Protein AF-A0A9C8I932-F1 (afdb_monomer)

Sequence (163 aa):
MIGRLFIALTTLALIVGAIGCGGGGNALSPDLSDSKANTAEFSQDIGTRNLWGMWDVTIDTRVDTAEIVPMRGANFTANVNNMLEGQPGNLIIGDMDLANFQTEGRLDCTVSLKHPFPGLDQFHGFDVWGVFLHNGSASVGYDNLTYSDGSGSNDAMLLNPDG

Radius of gyration: 34.21 Å; Cα contacts (8 Å, |Δi|>4): 117; chains: 1; bounding box: 59×63×94 Å

Solvent-accessible surface area (backbone atoms only — not comparable to full-atom values): 11390 Å² total; per-residue (Å²): 117,69,72,63,53,53,53,52,53,55,54,52,53,53,56,58,57,68,72,69,78,78,74,101,60,63,93,88,52,88,81,80,78,81,81,69,90,75,80,97,70,89,77,78,88,70,87,83,80,76,66,68,52,42,66,51,74,50,73,42,83,89,80,73,46,75,50,79,43,80,75,41,69,55,79,75,84,77,82,54,58,63,67,73,72,51,64,76,83,37,64,43,83,41,77,72,44,60,87,42,33,86,81,72,68,41,74,50,62,44,78,45,77,53,75,87,55,87,93,49,69,94,70,74,81,73,91,79,84,90,80,90,85,76,80,36,82,38,70,48,98,87,52,99,51,55,39,58,73,87,72,58,98,82,50,74,76,84,89,70,88,80,122

pLDDT: mean 75.66, std 14.95, range [40.75, 96.62]

Secondary structure (DSSP, 8-state):
-HHHHHHHHHHHHHHHHHTS------TT-----------------S------EEEEEEEETTTTEEEEEEEEE-------HHHHSSSTTSEEEEEEE-TTHHHH---EEEEEE--SSTT-GGG-------------SEEPTTSS-EE--S-STT----S----

Nearest PDB structures (foldseek):
  4tpl-assembly1_B  TM=3.021E-01  e=5.490E+00  West Nile virus
  7y4l-assembly1_WA  TM=1.622E-01  e=4.321E+00  Porphyridium purpureum
  8iyj-assembly1_Q1  TM=1.452E-01  e=8.347E+00  Mus musculus

Mean predicted aligned error: 17.71 Å

Structure (mmCIF, N/CA/C/O backbone):
data_AF-A0A9C8I932-F1
#
_entry.id   AF-A0A9C8I932-F1
#
loop_
_atom_site.group_PDB
_atom_site.id
_atom_site.type_symbol
_atom_site.label_atom_id
_atom_site.label_alt_id
_atom_site.label_comp_id
_atom_site.label_asym_id
_atom_site.label_entity_id
_atom_site.label_seq_id
_atom_site.pdbx_PDB_ins_code
_atom_site.Cartn_x
_atom_site.Cartn_y
_atom_site.Cartn_z
_atom_site.occupancy
_atom_site.B_iso_or_equiv
_atom_site.auth_seq_id
_atom_site.auth_comp_id
_atom_site.auth_asym_id
_atom_site.auth_atom_id
_atom_site.pdbx_PDB_model_num
ATOM 1 N N . MET A 1 1 ? 31.816 50.468 -62.408 1.00 58.69 1 MET A N 1
ATOM 2 C CA . MET A 1 1 ? 31.010 49.224 -62.323 1.00 58.69 1 MET A CA 1
ATOM 3 C C . MET A 1 1 ? 31.538 48.247 -61.263 1.00 58.69 1 MET A C 1
ATOM 5 O O . MET A 1 1 ? 30.731 47.672 -60.550 1.00 58.69 1 MET A O 1
ATOM 9 N N . ILE A 1 2 ? 32.860 48.144 -61.069 1.00 72.75 2 ILE A N 1
ATOM 10 C CA . ILE A 1 2 ? 33.515 47.251 -60.085 1.00 72.75 2 ILE A CA 1
ATOM 11 C C . ILE A 1 2 ? 33.114 47.515 -58.615 1.00 72.75 2 ILE A C 1
ATOM 13 O O . ILE A 1 2 ? 32.886 46.569 -57.870 1.00 72.75 2 ILE A O 1
ATOM 17 N N . GLY A 1 3 ? 32.926 48.774 -58.201 1.00 72.69 3 GLY A N 1
ATOM 18 C CA . GLY A 1 3 ? 32.575 49.097 -56.805 1.00 72.69 3 GLY A CA 1
ATOM 19 C C . GLY A 1 3 ? 31.194 48.603 -56.346 1.00 72.69 3 GLY A C 1
ATOM 20 O O . GLY A 1 3 ? 31.020 48.265 -55.182 1.00 72.69 3 GLY A O 1
ATOM 21 N N . ARG A 1 4 ? 30.217 48.493 -57.258 1.00 74.00 4 ARG A N 1
ATOM 22 C CA . ARG A 1 4 ? 28.870 47.986 -56.928 1.00 74.00 4 ARG A CA 1
ATOM 23 C C . ARG A 1 4 ? 28.840 46.462 -56.773 1.00 74.00 4 ARG A C 1
ATOM 25 O O . ARG A 1 4 ? 28.045 45.955 -55.991 1.00 74.00 4 ARG A O 1
ATOM 32 N N . LEU A 1 5 ? 29.732 45.755 -57.471 1.00 78.81 5 LEU A N 1
ATOM 33 C CA . LEU A 1 5 ? 29.877 44.302 -57.371 1.00 78.81 5 LEU A CA 1
ATOM 34 C C . LEU A 1 5 ? 30.514 43.893 -56.033 1.00 78.81 5 LEU A C 1
ATOM 36 O O . LEU A 1 5 ? 30.056 42.947 -55.403 1.00 78.81 5 LEU A O 1
ATOM 40 N N . PHE A 1 6 ? 31.515 44.647 -55.563 1.00 82.75 6 PHE A N 1
ATOM 41 C CA . PHE A 1 6 ? 32.157 44.392 -54.268 1.00 82.75 6 PHE A CA 1
ATOM 42 C C . PHE A 1 6 ? 31.208 44.594 -53.084 1.00 82.75 6 PHE A C 1
ATOM 44 O O . PHE A 1 6 ? 31.210 43.777 -52.170 1.00 82.75 6 PHE A O 1
ATOM 51 N N . ILE A 1 7 ? 30.365 45.633 -53.123 1.00 84.31 7 ILE A N 1
ATOM 52 C CA . ILE A 1 7 ? 29.375 45.898 -52.065 1.00 84.31 7 ILE A CA 1
ATOM 53 C C . ILE A 1 7 ? 28.307 44.796 -52.020 1.00 84.31 7 ILE A C 1
ATOM 55 O O . ILE A 1 7 ? 27.898 44.391 -50.934 1.00 84.31 7 ILE A O 1
ATOM 59 N N . ALA A 1 8 ? 27.882 44.281 -53.179 1.00 85.44 8 ALA A N 1
ATOM 60 C CA . ALA A 1 8 ? 26.918 43.183 -53.251 1.00 85.44 8 ALA A CA 1
ATOM 61 C C . ALA A 1 8 ? 27.498 41.858 -52.718 1.00 85.44 8 ALA A C 1
ATOM 63 O O . ALA A 1 8 ? 26.805 41.115 -52.026 1.00 85.44 8 ALA A O 1
ATOM 64 N N . LEU A 1 9 ? 28.779 41.574 -52.989 1.00 82.00 9 LEU A N 1
ATOM 65 C CA . LEU A 1 9 ? 29.431 40.356 -52.498 1.00 82.00 9 LEU A CA 1
ATOM 66 C C . LEU A 1 9 ? 29.630 40.372 -50.975 1.00 82.00 9 LEU A C 1
ATOM 68 O O . LEU A 1 9 ? 29.412 39.355 -50.319 1.00 82.00 9 LEU A O 1
ATOM 72 N N . THR A 1 10 ? 30.012 41.517 -50.401 1.00 81.94 10 THR A N 1
ATOM 73 C CA . THR A 1 10 ? 30.203 41.636 -48.948 1.00 81.94 10 THR A CA 1
ATOM 74 C C . THR A 1 10 ? 28.887 41.598 -48.180 1.00 81.94 10 THR A C 1
ATOM 76 O O . THR A 1 10 ? 28.835 40.978 -47.121 1.00 81.94 10 THR A O 1
ATOM 79 N N . THR A 1 11 ? 27.805 42.174 -48.714 1.00 82.44 11 THR A N 1
ATOM 80 C CA . THR A 1 11 ? 26.476 42.064 -48.081 1.00 82.44 11 THR A CA 1
ATOM 81 C C . THR A 1 11 ? 25.921 40.642 -48.137 1.00 82.44 11 THR A C 1
ATOM 83 O O . THR A 1 11 ? 25.367 40.179 -47.143 1.00 82.44 11 THR A O 1
ATOM 86 N N . LEU A 1 12 ? 26.131 39.909 -49.235 1.00 82.88 12 LEU A N 1
ATOM 87 C CA . LEU A 1 12 ? 25.698 38.513 -49.339 1.00 82.88 12 LEU A CA 1
ATOM 88 C C . LEU A 1 12 ? 26.447 37.596 -48.356 1.00 82.88 12 LEU A C 1
ATOM 90 O O . LEU A 1 12 ? 25.824 36.766 -47.697 1.00 82.88 12 LEU A O 1
ATOM 94 N N . ALA A 1 13 ? 27.762 37.781 -48.200 1.00 80.62 13 ALA A N 1
ATOM 95 C CA . ALA A 1 13 ? 28.560 37.015 -47.240 1.00 80.62 13 ALA A CA 1
ATOM 96 C C . ALA A 1 13 ? 28.117 37.252 -45.783 1.00 80.62 13 ALA A C 1
ATOM 98 O O . ALA A 1 13 ? 28.108 36.324 -44.976 1.00 80.62 13 ALA A O 1
ATOM 99 N N . LEU A 1 14 ? 27.694 38.478 -45.458 1.00 77.31 14 LEU A N 1
ATOM 100 C CA . LEU A 1 14 ? 27.237 38.839 -44.115 1.00 77.31 14 LEU A CA 1
ATOM 101 C C . LEU A 1 14 ? 25.868 38.224 -43.778 1.00 77.31 14 LEU A C 1
ATOM 103 O O . LEU A 1 14 ? 25.644 37.806 -42.644 1.00 77.31 14 LEU A O 1
ATOM 107 N N . ILE A 1 15 ? 24.980 38.104 -44.770 1.00 78.94 15 ILE A N 1
ATOM 108 C CA . ILE A 1 15 ? 23.665 37.464 -44.606 1.00 78.94 15 ILE A CA 1
ATOM 109 C C . ILE A 1 15 ? 23.814 35.947 -44.417 1.00 78.94 15 ILE A C 1
ATOM 111 O O . ILE A 1 15 ? 23.148 35.374 -43.559 1.00 78.94 15 ILE A O 1
ATOM 115 N N . VAL A 1 16 ? 24.725 35.297 -45.151 1.00 76.38 16 VAL A N 1
ATOM 116 C CA . VAL A 1 16 ? 24.989 33.854 -44.992 1.00 76.38 16 VAL A CA 1
ATOM 117 C C . VAL A 1 16 ? 25.648 33.548 -43.640 1.00 76.38 16 VAL A C 1
ATOM 119 O O . VAL A 1 16 ? 25.314 32.546 -43.012 1.00 76.38 16 VAL A O 1
ATOM 122 N N . GLY A 1 17 ? 26.516 34.434 -43.138 1.00 67.94 17 GLY A N 1
ATOM 123 C CA . GLY A 1 17 ? 27.124 34.292 -41.809 1.00 67.94 17 GLY A CA 1
ATOM 124 C C . GLY A 1 17 ? 26.129 34.435 -40.650 1.00 67.94 17 GLY A C 1
ATOM 125 O O . GLY A 1 17 ? 26.261 33.744 -39.642 1.00 67.94 17 GLY A O 1
ATOM 126 N N . ALA A 1 18 ? 25.100 35.276 -40.797 1.00 68.56 18 ALA A N 1
ATOM 127 C CA . ALA A 1 18 ? 24.103 35.510 -39.748 1.00 68.56 18 ALA A CA 1
ATOM 128 C C . ALA A 1 18 ? 23.099 34.353 -39.568 1.00 68.56 18 ALA A C 1
ATOM 130 O O . ALA A 1 18 ? 22.506 34.224 -38.501 1.00 68.56 18 ALA A O 1
ATOM 131 N N . 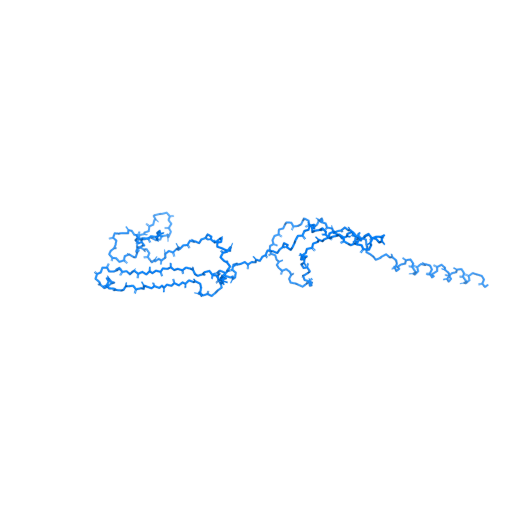ILE A 1 19 ? 22.930 33.487 -40.574 1.00 67.50 19 ILE A N 1
ATOM 132 C CA . ILE A 1 19 ? 22.045 32.307 -40.505 1.00 67.50 19 ILE A CA 1
ATOM 133 C C . ILE A 1 19 ? 22.792 31.081 -39.924 1.00 67.50 19 ILE A C 1
ATOM 135 O O . ILE A 1 19 ? 22.178 30.077 -39.576 1.00 67.50 19 ILE A O 1
ATOM 139 N N . GLY A 1 20 ? 24.119 31.167 -39.758 1.00 57.34 20 GLY A N 1
ATOM 140 C CA . GLY A 1 20 ? 24.975 30.059 -39.317 1.00 57.34 20 GLY A CA 1
ATOM 141 C C . GLY A 1 20 ? 25.176 29.903 -37.804 1.00 57.34 20 GLY A C 1
ATOM 142 O O . GLY A 1 20 ? 25.895 28.996 -37.398 1.00 57.34 20 GLY A O 1
ATOM 143 N N . CYS A 1 21 ? 24.580 30.749 -36.959 1.00 61.34 21 CYS A N 1
ATOM 144 C CA . CYS A 1 21 ? 24.763 30.682 -35.503 1.00 61.34 21 CYS A CA 1
ATOM 145 C C . CYS A 1 21 ? 23.464 30.264 -34.798 1.00 61.34 21 CYS A C 1
ATOM 147 O O . CYS A 1 21 ? 22.818 31.050 -34.109 1.00 61.34 21 CYS A O 1
ATOM 149 N N . GLY A 1 22 ? 23.057 29.015 -35.021 1.00 52.34 22 GLY A N 1
ATOM 150 C CA . GLY A 1 22 ? 21.944 28.375 -34.326 1.00 52.34 22 GLY A CA 1
ATOM 151 C C . GLY A 1 22 ? 22.434 27.195 -33.493 1.00 52.34 22 GLY A C 1
ATOM 152 O O . GLY A 1 22 ? 22.691 26.132 -34.043 1.00 52.34 22 GLY A O 1
ATOM 153 N N . GLY A 1 23 ? 22.518 27.387 -32.172 1.00 53.03 23 GLY A N 1
ATOM 154 C CA . GLY A 1 23 ? 22.514 26.304 -31.182 1.00 53.03 23 GLY A CA 1
ATOM 155 C C . GLY A 1 23 ? 23.885 25.790 -30.738 1.00 53.03 23 GLY A C 1
ATOM 156 O O . GLY A 1 23 ? 24.343 24.750 -31.194 1.00 53.03 23 GLY A O 1
ATOM 157 N N . GLY A 1 24 ? 24.505 26.476 -29.775 1.00 51.38 24 GLY A N 1
ATOM 158 C CA . GLY A 1 24 ? 25.682 26.001 -29.036 1.00 51.38 24 GLY A CA 1
ATOM 159 C C . GLY A 1 24 ? 25.350 24.895 -28.029 1.00 51.38 24 GLY A C 1
ATOM 160 O O . GLY A 1 24 ? 25.571 25.067 -26.836 1.00 51.38 24 GLY A O 1
ATOM 161 N N . GLY A 1 25 ? 24.802 23.779 -28.506 1.00 55.97 25 GLY A N 1
ATOM 162 C CA . GLY A 1 25 ? 24.668 22.542 -27.744 1.00 55.97 25 GLY A CA 1
ATOM 163 C C . GLY A 1 25 ? 25.418 21.436 -28.472 1.00 55.97 25 GLY A C 1
ATOM 164 O O . GLY A 1 25 ? 25.154 21.179 -29.645 1.00 55.97 25 GLY A O 1
ATOM 165 N N . ASN A 1 26 ? 26.364 20.778 -27.801 1.00 49.47 26 ASN A N 1
ATOM 166 C CA . ASN A 1 26 ? 26.956 19.555 -28.332 1.00 49.47 26 ASN A CA 1
ATOM 167 C C . ASN A 1 26 ? 25.834 18.526 -28.523 1.00 49.47 26 ASN A C 1
ATOM 169 O O . ASN A 1 26 ? 25.320 17.986 -27.550 1.00 49.47 26 ASN A O 1
ATOM 173 N N . ALA A 1 27 ? 25.484 18.201 -29.770 1.00 54.12 27 ALA A N 1
ATOM 174 C CA . ALA A 1 27 ? 24.478 17.177 -30.079 1.00 54.12 27 ALA A CA 1
ATOM 175 C C . ALA A 1 27 ? 24.865 15.763 -29.586 1.00 54.12 27 ALA A C 1
ATOM 177 O O . ALA A 1 27 ? 24.061 14.840 -29.656 1.00 54.12 27 ALA A O 1
ATOM 178 N N . LEU A 1 28 ? 26.095 15.596 -29.088 1.00 52.25 28 LEU A N 1
ATOM 179 C CA . LEU A 1 28 ? 26.643 14.349 -28.554 1.00 52.25 28 LEU A CA 1
ATOM 180 C C . LEU A 1 28 ? 26.764 14.340 -27.023 1.00 52.25 28 LEU A C 1
ATOM 182 O O . LEU A 1 28 ? 27.316 13.397 -26.463 1.00 52.25 28 LEU A O 1
ATOM 186 N N . SER A 1 29 ? 26.293 15.375 -26.327 1.00 50.00 29 SER A N 1
ATOM 187 C CA . SER A 1 29 ? 26.412 15.452 -24.870 1.00 50.00 29 SER A CA 1
ATOM 188 C C . SER A 1 29 ? 25.067 15.862 -24.278 1.00 50.00 29 SER A C 1
ATOM 190 O O . SER A 1 29 ? 24.699 17.027 -24.409 1.00 50.00 29 SER A O 1
ATOM 192 N N . PRO A 1 30 ? 24.307 14.949 -23.642 1.00 52.50 30 PRO A N 1
ATOM 193 C CA . PRO A 1 30 ? 23.201 15.383 -22.806 1.00 52.50 30 PRO A CA 1
ATOM 194 C C . PRO A 1 30 ? 23.783 16.264 -21.698 1.00 52.50 30 PRO A C 1
ATOM 196 O O . PRO A 1 30 ? 24.654 15.831 -20.941 1.00 52.50 30 PRO A O 1
ATOM 199 N N . ASP A 1 31 ? 23.352 17.520 -21.661 1.00 53.31 31 ASP A N 1
ATOM 200 C CA . ASP A 1 31 ? 23.747 18.461 -20.626 1.00 53.31 31 ASP A CA 1
ATOM 201 C C . ASP A 1 31 ? 23.152 17.992 -19.291 1.00 53.31 31 ASP A C 1
ATOM 203 O O . ASP A 1 31 ? 21.940 18.006 -19.087 1.00 53.31 31 ASP A O 1
ATOM 207 N N . LEU A 1 32 ? 24.012 17.487 -18.407 1.00 53.53 32 LEU A N 1
ATOM 208 C CA . LEU A 1 32 ? 23.659 17.008 -17.068 1.00 53.53 32 LEU A CA 1
ATOM 209 C C . LEU A 1 32 ? 23.789 18.119 -16.012 1.00 53.53 32 LEU A C 1
ATOM 211 O O . LEU A 1 32 ? 23.748 17.831 -14.817 1.00 53.53 32 LEU A O 1
ATOM 215 N N . SER A 1 33 ? 23.978 19.379 -16.422 1.00 47.19 33 SER A N 1
ATOM 216 C CA . SER A 1 33 ? 24.250 20.478 -15.493 1.00 47.19 33 SER A CA 1
ATOM 217 C C . SER A 1 33 ? 23.017 21.137 -14.869 1.00 47.19 33 SER A C 1
ATOM 219 O O . SER A 1 33 ? 23.191 22.033 -14.042 1.00 47.19 33 SER A O 1
ATOM 221 N N . ASP A 1 34 ? 21.792 20.661 -15.124 1.00 46.06 34 ASP A N 1
ATOM 222 C CA . ASP A 1 34 ? 20.609 21.185 -14.424 1.00 46.06 34 ASP A CA 1
ATOM 223 C C . ASP A 1 34 ? 20.447 20.545 -13.033 1.00 46.06 34 ASP A C 1
ATOM 225 O O . ASP A 1 34 ? 19.515 19.810 -12.706 1.00 46.06 34 ASP A O 1
ATOM 229 N N . SER A 1 35 ? 21.430 20.833 -12.179 1.00 49.91 35 SER A N 1
ATOM 230 C CA . SER A 1 35 ? 21.329 20.687 -10.733 1.00 49.91 35 SER A CA 1
ATOM 231 C C . SER A 1 35 ? 20.431 21.795 -10.188 1.00 49.91 35 SER A C 1
ATOM 233 O O . SER A 1 35 ? 20.898 22.754 -9.575 1.00 49.91 35 SER A O 1
ATOM 235 N N . LYS A 1 36 ? 19.119 21.651 -10.382 1.00 40.75 36 LYS A N 1
ATOM 236 C CA . LYS A 1 36 ? 18.115 22.312 -9.545 1.00 40.75 36 LYS A CA 1
ATOM 237 C C . LYS A 1 36 ? 17.364 21.265 -8.744 1.00 40.75 36 LYS A C 1
ATOM 239 O O . LYS A 1 36 ? 16.250 20.856 -9.049 1.00 40.75 36 LYS A O 1
ATOM 244 N N . ALA A 1 37 ? 18.012 20.863 -7.658 1.00 48.91 37 ALA A N 1
ATOM 245 C CA . ALA A 1 37 ? 17.309 20.407 -6.479 1.00 48.91 37 ALA A CA 1
ATOM 246 C C . ALA A 1 37 ? 16.403 21.547 -5.983 1.00 48.91 37 ALA A C 1
ATOM 248 O O . ALA A 1 37 ? 16.900 22.547 -5.470 1.00 48.91 37 ALA A O 1
ATOM 249 N N . ASN A 1 38 ? 15.093 21.424 -6.197 1.00 45.78 38 ASN A N 1
ATOM 250 C CA . ASN A 1 38 ? 14.051 21.503 -5.167 1.00 45.78 38 ASN A CA 1
ATOM 251 C C . ASN A 1 38 ? 12.679 21.838 -5.763 1.00 45.78 38 ASN A C 1
ATOM 253 O O . ASN A 1 38 ? 12.549 22.621 -6.698 1.00 45.78 38 ASN A O 1
ATOM 257 N N . THR A 1 39 ? 11.679 21.280 -5.079 1.00 40.88 39 THR A N 1
ATOM 258 C CA . THR A 1 39 ? 10.230 21.500 -5.157 1.00 40.88 39 THR A CA 1
ATOM 259 C C . THR A 1 39 ? 9.490 20.905 -6.353 1.00 40.88 39 THR A C 1
ATOM 261 O O . THR A 1 39 ? 9.724 21.216 -7.514 1.00 40.88 39 THR A O 1
ATOM 264 N N . ALA A 1 40 ? 8.564 20.016 -5.996 1.00 48.25 40 ALA A N 1
ATOM 265 C CA . ALA A 1 40 ? 7.539 19.451 -6.842 1.00 48.25 40 ALA A CA 1
ATOM 266 C C . ALA A 1 40 ? 6.670 20.561 -7.448 1.00 48.25 40 ALA A C 1
ATOM 268 O O . ALA A 1 40 ? 5.733 21.033 -6.818 1.00 48.25 40 ALA A O 1
ATOM 269 N N . GLU A 1 41 ? 6.954 20.932 -8.688 1.00 41.16 41 GLU A N 1
ATOM 270 C CA . GLU A 1 41 ? 5.958 21.502 -9.583 1.00 41.16 41 GLU A CA 1
ATOM 271 C C . GLU A 1 41 ? 5.995 20.706 -10.880 1.00 41.16 41 GLU A C 1
ATOM 273 O O . GLU A 1 41 ? 6.965 20.705 -11.637 1.00 41.16 41 GLU A O 1
ATOM 278 N N . PHE A 1 42 ? 4.917 19.961 -11.093 1.00 50.91 42 PHE A N 1
ATOM 279 C CA . PHE A 1 42 ? 4.608 19.296 -12.342 1.00 50.91 42 PHE A CA 1
ATOM 280 C C . PHE A 1 42 ? 4.299 20.387 -13.376 1.00 50.91 42 PHE A C 1
ATOM 282 O O . PHE A 1 42 ? 3.144 20.774 -13.548 1.00 50.91 42 PHE A O 1
ATOM 289 N N . SER A 1 43 ? 5.326 20.927 -14.040 1.00 41.12 43 SER A N 1
ATOM 290 C CA . SER A 1 43 ? 5.122 21.741 -15.236 1.00 41.12 43 SER A CA 1
ATOM 291 C C . SER A 1 43 ? 4.754 20.810 -16.388 1.00 41.12 43 SER A C 1
ATOM 293 O O . SER A 1 43 ? 5.567 20.195 -17.077 1.00 41.12 43 SER A O 1
ATOM 295 N N . GLN A 1 44 ? 3.447 20.656 -16.529 1.00 57.22 44 GLN A N 1
ATOM 296 C CA . GLN A 1 44 ? 2.805 20.197 -17.739 1.00 57.22 44 GLN A CA 1
ATOM 297 C C . GLN A 1 44 ? 3.265 21.103 -18.900 1.00 57.22 44 GLN A C 1
ATOM 299 O O . GLN A 1 44 ? 3.306 22.321 -18.742 1.00 57.22 44 GLN A O 1
ATOM 304 N N . ASP A 1 45 ? 3.547 20.484 -20.050 1.00 54.47 45 ASP A N 1
ATOM 305 C CA . ASP A 1 45 ? 3.713 21.101 -21.378 1.00 54.47 45 ASP A CA 1
ATOM 306 C C . ASP A 1 45 ? 5.155 21.354 -21.884 1.00 54.47 45 ASP A C 1
ATOM 308 O O . ASP A 1 45 ? 5.663 22.468 -21.885 1.00 54.47 45 ASP A O 1
ATOM 312 N N . ILE A 1 46 ? 5.808 20.266 -22.323 1.00 51.44 46 ILE A N 1
ATOM 313 C CA . ILE A 1 46 ? 6.502 20.051 -23.616 1.00 51.44 46 ILE A CA 1
ATOM 314 C C . ILE A 1 46 ? 6.715 18.528 -23.674 1.00 51.44 46 ILE A C 1
ATOM 316 O O . ILE A 1 46 ? 7.361 17.975 -22.790 1.00 51.44 46 ILE A O 1
ATOM 320 N N . GLY A 1 47 ? 6.116 17.839 -24.656 1.00 54.22 47 GLY A N 1
ATOM 321 C CA . GLY A 1 47 ? 5.993 16.371 -24.732 1.00 54.22 47 GLY A CA 1
ATOM 322 C C . GLY A 1 47 ? 7.095 15.575 -24.018 1.00 54.22 47 GLY A C 1
ATOM 323 O O . GLY A 1 47 ? 8.238 15.528 -24.474 1.00 54.22 47 GLY A O 1
ATOM 324 N N . THR A 1 48 ? 6.735 14.947 -22.898 1.00 60.53 48 THR A N 1
ATOM 325 C CA . THR A 1 48 ? 7.643 14.230 -21.999 1.00 60.53 48 THR A CA 1
ATOM 326 C C . THR A 1 48 ? 8.249 13.025 -22.718 1.00 60.53 48 THR A C 1
ATOM 328 O O . THR A 1 48 ? 7.648 11.954 -22.819 1.00 60.53 48 THR A O 1
ATOM 331 N N . ARG A 1 49 ? 9.454 13.192 -23.268 1.00 64.88 49 ARG A N 1
ATOM 332 C CA . ARG A 1 49 ? 10.230 12.090 -23.844 1.00 64.88 49 ARG A CA 1
ATOM 333 C C . ARG A 1 49 ? 10.899 11.327 -22.708 1.00 64.88 49 ARG A C 1
ATOM 335 O O . ARG A 1 49 ? 11.928 11.751 -22.195 1.00 64.88 49 ARG A O 1
ATOM 342 N N . ASN A 1 50 ? 10.315 10.199 -22.324 1.00 70.38 50 ASN A N 1
ATOM 343 C CA . ASN A 1 50 ? 10.958 9.262 -21.408 1.00 70.38 50 ASN A CA 1
ATOM 344 C C . ASN A 1 50 ? 11.946 8.385 -22.187 1.00 70.38 50 ASN A C 1
ATOM 346 O O . ASN A 1 50 ? 11.613 7.881 -23.260 1.00 70.38 50 ASN A O 1
ATOM 350 N N . LEU A 1 51 ? 13.159 8.200 -21.666 1.00 74.69 51 LEU A N 1
ATOM 351 C CA . LEU A 1 51 ? 14.139 7.277 -22.235 1.00 74.69 51 LEU A CA 1
ATOM 352 C C . LEU A 1 51 ? 13.785 5.846 -21.803 1.00 74.69 51 LEU A C 1
ATOM 354 O O . LEU A 1 51 ? 13.966 5.482 -20.644 1.00 74.69 51 LEU A O 1
ATOM 358 N N . TRP A 1 52 ? 13.298 5.031 -22.738 1.00 81.62 52 TRP A N 1
ATOM 359 C CA . TRP A 1 52 ? 12.972 3.613 -22.499 1.00 81.62 52 TRP A CA 1
ATOM 360 C C . TRP A 1 52 ? 14.214 2.719 -22.439 1.00 81.62 52 TRP A C 1
ATOM 362 O O . TRP A 1 52 ? 14.144 1.553 -22.066 1.00 81.62 52 TRP A O 1
ATOM 372 N N . GLY A 1 53 ? 15.362 3.257 -22.824 1.00 81.81 53 GLY A N 1
ATOM 373 C CA . GLY A 1 53 ? 16.634 2.575 -22.738 1.00 81.81 53 GLY A CA 1
ATOM 374 C C . GLY A 1 53 ? 17.657 3.217 -23.652 1.00 81.81 53 GLY A C 1
ATOM 375 O O . GLY A 1 53 ? 17.334 4.030 -24.519 1.00 81.81 53 GLY A O 1
ATOM 376 N N . MET A 1 54 ? 18.905 2.856 -23.419 1.00 85.31 54 MET A N 1
ATOM 377 C CA . MET A 1 54 ? 20.049 3.254 -24.211 1.00 85.31 54 MET A CA 1
ATOM 378 C C . MET A 1 54 ? 20.838 1.996 -24.525 1.00 85.31 54 MET A C 1
ATOM 380 O O . MET A 1 54 ? 21.168 1.224 -23.622 1.00 85.31 54 MET A O 1
ATOM 384 N N . TRP A 1 55 ? 21.139 1.813 -25.801 1.00 92.38 55 TRP A N 1
ATOM 385 C CA . TRP A 1 55 ? 21.927 0.700 -26.297 1.00 92.38 55 TRP A CA 1
ATOM 386 C C . TRP A 1 55 ? 23.127 1.260 -27.040 1.00 92.38 55 TRP A C 1
ATOM 388 O O . TRP A 1 55 ? 22.986 2.210 -27.811 1.00 92.38 55 TRP A O 1
ATOM 398 N N . ASP A 1 56 ? 24.288 0.680 -26.781 1.00 93.50 56 ASP A N 1
ATOM 399 C CA . ASP A 1 56 ? 25.455 0.856 -27.626 1.00 93.50 56 ASP A CA 1
ATOM 400 C C . ASP A 1 56 ? 25.359 -0.161 -28.763 1.00 93.50 56 ASP A C 1
ATOM 402 O O . ASP A 1 56 ? 25.164 -1.354 -28.519 1.00 93.50 56 ASP A O 1
ATOM 406 N N . VAL A 1 57 ? 25.398 0.321 -30.002 1.00 94.12 57 VAL A N 1
ATOM 407 C CA . VAL A 1 57 ? 25.233 -0.514 -31.194 1.00 94.12 57 VAL A CA 1
ATOM 408 C C . VAL A 1 57 ? 26.482 -0.386 -32.041 1.00 94.12 57 VAL A C 1
ATOM 410 O O . VAL A 1 57 ? 26.738 0.662 -32.634 1.00 94.12 57 VAL A O 1
ATOM 413 N N . THR A 1 58 ? 27.232 -1.478 -32.135 1.00 95.75 58 THR A N 1
ATOM 414 C CA . THR A 1 58 ? 28.429 -1.558 -32.971 1.00 95.75 58 THR A CA 1
ATOM 415 C C . THR A 1 58 ? 28.114 -2.369 -34.221 1.00 95.75 58 THR A C 1
ATOM 417 O O . THR A 1 58 ? 27.729 -3.531 -34.131 1.00 95.75 58 THR A O 1
ATOM 420 N N . ILE A 1 59 ? 28.268 -1.759 -35.398 1.00 96.62 59 ILE A N 1
ATOM 421 C CA . ILE A 1 59 ? 28.035 -2.411 -36.694 1.00 96.62 59 ILE A CA 1
ATOM 422 C C . ILE A 1 59 ? 29.386 -2.698 -37.352 1.00 96.62 59 ILE A C 1
ATOM 424 O O . ILE A 1 59 ? 30.124 -1.768 -37.684 1.00 96.62 59 ILE A O 1
ATOM 428 N N . ASP A 1 60 ? 29.692 -3.974 -37.586 1.00 95.38 60 ASP A N 1
ATOM 429 C CA . ASP A 1 60 ? 30.839 -4.393 -38.391 1.00 95.38 60 ASP A CA 1
ATOM 430 C C . ASP A 1 60 ? 30.401 -4.659 -39.836 1.00 95.38 60 ASP A C 1
ATOM 432 O O . ASP A 1 60 ? 29.770 -5.665 -40.163 1.00 95.38 60 ASP A O 1
ATOM 436 N N . THR A 1 61 ? 30.776 -3.741 -40.724 1.00 95.75 61 THR A N 1
ATOM 437 C CA . THR A 1 61 ? 30.442 -3.784 -42.156 1.00 95.75 61 THR A CA 1
ATOM 438 C C . THR A 1 61 ? 31.238 -4.820 -42.953 1.00 95.75 61 THR A C 1
ATOM 440 O O . THR A 1 61 ? 30.930 -5.054 -44.118 1.00 95.75 61 THR A O 1
ATOM 443 N N . ARG A 1 62 ? 32.269 -5.445 -42.368 1.00 93.06 62 ARG A N 1
ATOM 444 C CA . ARG A 1 62 ? 33.080 -6.469 -43.051 1.00 93.06 62 ARG A CA 1
ATOM 445 C C . ARG A 1 62 ? 32.440 -7.846 -42.990 1.00 93.06 62 ARG A C 1
ATOM 447 O O . ARG A 1 62 ? 32.578 -8.622 -43.931 1.00 93.06 62 ARG A O 1
ATOM 454 N N . VAL A 1 63 ? 31.786 -8.139 -41.873 1.00 95.56 63 VAL A N 1
ATOM 455 C CA . VAL A 1 63 ? 31.083 -9.405 -41.617 1.00 95.56 63 VAL A CA 1
ATOM 456 C C . VAL A 1 63 ? 29.564 -9.251 -41.650 1.00 95.56 63 VAL A C 1
ATOM 458 O O . VAL A 1 63 ? 28.863 -10.252 -41.554 1.00 95.56 63 VAL A O 1
ATOM 461 N N . ASP A 1 64 ? 29.074 -8.023 -41.833 1.00 94.38 64 ASP A N 1
ATOM 462 C CA . ASP A 1 64 ? 27.651 -7.675 -41.875 1.00 94.38 64 ASP A CA 1
ATOM 463 C C . ASP A 1 64 ? 26.911 -8.087 -40.590 1.00 94.38 64 ASP A C 1
ATOM 465 O O . ASP A 1 64 ? 25.832 -8.678 -40.605 1.00 94.38 64 ASP A O 1
ATOM 469 N N . THR A 1 65 ? 27.532 -7.798 -39.440 1.00 96.00 65 THR A N 1
ATOM 470 C CA . THR A 1 65 ? 26.983 -8.114 -38.113 1.00 96.00 65 THR A CA 1
ATOM 471 C C . THR A 1 65 ? 26.827 -6.861 -37.264 1.00 96.00 65 THR A C 1
ATOM 473 O O . THR A 1 65 ? 27.677 -5.972 -37.305 1.00 96.00 65 THR A O 1
ATOM 476 N N . ALA A 1 66 ? 25.782 -6.818 -36.437 1.00 94.62 66 ALA A N 1
ATOM 477 C CA . ALA A 1 66 ? 25.575 -5.772 -35.441 1.00 94.62 66 ALA A CA 1
ATOM 478 C C . ALA A 1 66 ? 25.558 -6.371 -34.028 1.00 94.62 66 ALA A C 1
ATOM 480 O O . ALA A 1 66 ? 24.819 -7.318 -33.759 1.00 94.62 66 ALA A O 1
ATOM 481 N N . GLU A 1 67 ? 26.355 -5.799 -33.131 1.00 95.88 67 GLU A N 1
ATOM 482 C CA . GLU A 1 67 ? 26.356 -6.096 -31.701 1.00 95.88 67 GLU A CA 1
ATOM 483 C C . GLU A 1 67 ? 25.591 -4.998 -30.957 1.00 95.88 67 GLU A C 1
ATOM 485 O O . GLU A 1 67 ? 25.808 -3.811 -31.199 1.00 95.88 67 GLU A O 1
ATOM 490 N N . ILE A 1 68 ? 24.674 -5.393 -30.069 1.00 94.75 68 ILE A N 1
ATOM 491 C CA . ILE A 1 68 ? 23.807 -4.480 -29.316 1.00 94.75 68 ILE A CA 1
ATOM 492 C C . ILE A 1 68 ? 24.040 -4.721 -27.824 1.00 94.75 68 ILE A C 1
ATOM 494 O O . ILE A 1 68 ? 23.659 -5.766 -27.296 1.00 94.75 68 ILE A O 1
ATOM 498 N N . VAL A 1 69 ? 24.620 -3.741 -27.133 1.00 94.25 69 VAL A N 1
ATOM 499 C CA . VAL A 1 69 ? 24.916 -3.804 -25.697 1.00 94.25 69 VAL A CA 1
ATOM 500 C C . VAL A 1 69 ? 23.988 -2.847 -24.939 1.00 94.25 69 VAL A C 1
ATOM 502 O O . VAL A 1 69 ? 24.020 -1.639 -25.182 1.00 94.25 69 VAL A O 1
ATOM 505 N N . PRO A 1 70 ? 23.131 -3.329 -24.019 1.00 91.62 70 PRO A N 1
ATOM 506 C CA . PRO A 1 70 ? 22.271 -2.454 -23.230 1.00 91.62 70 PRO A CA 1
ATOM 507 C C . PRO A 1 70 ? 23.106 -1.662 -22.217 1.00 91.62 70 PRO A C 1
ATOM 509 O O . PRO A 1 70 ? 23.658 -2.221 -21.274 1.00 91.62 70 PRO A O 1
ATOM 512 N N . MET A 1 71 ? 23.167 -0.343 -22.390 1.00 84.88 71 MET A N 1
ATOM 513 C CA . MET A 1 71 ? 23.897 0.567 -21.500 1.00 84.88 71 MET A CA 1
ATOM 514 C C . MET A 1 71 ? 23.025 1.051 -20.339 1.00 84.88 71 MET A C 1
ATOM 516 O O . MET A 1 71 ? 23.515 1.314 -19.241 1.00 84.88 71 MET A O 1
ATOM 520 N N . ARG A 1 72 ? 21.717 1.203 -20.577 1.00 79.56 72 ARG A N 1
ATOM 521 C CA . ARG A 1 72 ? 20.727 1.589 -19.565 1.00 79.56 72 ARG A CA 1
ATOM 522 C C . ARG A 1 72 ? 19.346 1.075 -19.970 1.00 79.56 72 ARG A C 1
ATOM 524 O O . ARG A 1 72 ? 18.955 1.240 -21.120 1.00 79.56 72 ARG A O 1
ATOM 531 N N . GLY A 1 73 ? 18.605 0.477 -19.039 1.00 79.44 73 GLY A N 1
ATOM 532 C CA . GLY A 1 73 ? 17.207 0.084 -19.254 1.00 79.44 73 GLY A CA 1
ATOM 533 C C . GLY A 1 73 ? 16.219 1.232 -19.021 1.00 79.44 73 GLY A C 1
ATOM 534 O O . GLY A 1 73 ? 16.611 2.320 -18.594 1.00 79.44 73 GLY A O 1
ATOM 535 N N . ALA A 1 74 ? 14.931 0.981 -19.266 1.00 74.31 74 ALA A N 1
ATOM 536 C CA . ALA A 1 74 ? 13.860 1.890 -18.868 1.00 74.31 74 ALA A CA 1
ATOM 537 C C . ALA A 1 74 ? 13.872 2.034 -17.342 1.00 74.31 74 ALA A C 1
ATOM 539 O O . ALA A 1 74 ? 13.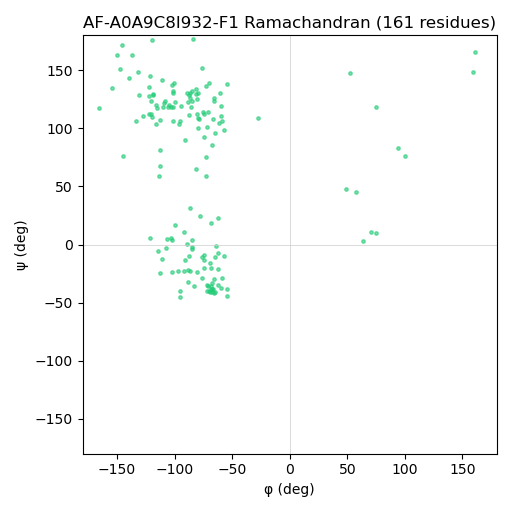431 1.136 -16.629 1.00 74.31 74 ALA A O 1
ATOM 540 N N . ASN A 1 75 ? 14.364 3.164 -16.841 1.00 63.12 75 ASN A N 1
ATOM 541 C CA . ASN A 1 75 ? 14.157 3.544 -15.451 1.00 63.12 75 ASN A CA 1
ATOM 542 C C . ASN A 1 75 ? 12.878 4.373 -15.412 1.00 63.12 75 ASN A C 1
ATOM 544 O O . ASN A 1 75 ? 12.911 5.585 -15.618 1.00 63.12 75 ASN A O 1
ATOM 548 N N . PHE A 1 76 ? 11.743 3.702 -15.225 1.00 68.25 76 PHE A N 1
ATOM 549 C CA . PHE A 1 76 ? 10.492 4.387 -14.938 1.00 68.25 76 PHE A CA 1
ATOM 550 C C . PHE A 1 76 ? 10.210 4.287 -13.443 1.00 68.25 76 PHE A C 1
ATOM 552 O O . PHE A 1 76 ? 10.254 3.209 -12.854 1.00 68.25 76 PHE A O 1
ATOM 559 N N . THR A 1 77 ? 9.902 5.425 -12.835 1.00 64.31 77 THR A N 1
ATOM 560 C CA . THR A 1 77 ? 9.316 5.472 -11.501 1.00 64.31 77 THR A CA 1
ATOM 561 C C . THR A 1 77 ? 7.815 5.594 -11.701 1.00 64.31 77 THR A C 1
ATOM 563 O O . THR A 1 77 ? 7.327 6.657 -12.083 1.00 64.31 77 THR A O 1
ATOM 566 N N . ALA A 1 78 ? 7.073 4.505 -11.510 1.00 66.56 78 ALA A N 1
ATOM 567 C CA . ALA A 1 78 ? 5.620 4.595 -11.454 1.00 66.56 78 ALA A CA 1
ATOM 568 C C . ALA A 1 78 ? 5.196 5.031 -10.056 1.00 66.56 78 ALA A C 1
ATOM 570 O O . ALA A 1 78 ? 5.595 4.434 -9.057 1.00 66.56 78 ALA A O 1
ATOM 571 N N . ASN A 1 79 ? 4.350 6.056 -9.996 1.00 68.75 79 ASN A N 1
ATOM 572 C CA . ASN A 1 79 ? 3.625 6.353 -8.778 1.00 68.75 79 ASN A CA 1
ATOM 573 C C . ASN A 1 79 ? 2.544 5.277 -8.581 1.00 68.75 79 ASN A C 1
ATOM 575 O O . ASN A 1 79 ? 1.499 5.309 -9.232 1.00 68.75 79 ASN A O 1
ATOM 579 N N . VAL A 1 80 ? 2.828 4.319 -7.700 1.00 67.69 80 VAL A N 1
ATOM 580 C CA . VAL A 1 80 ? 1.900 3.242 -7.335 1.00 67.69 80 VA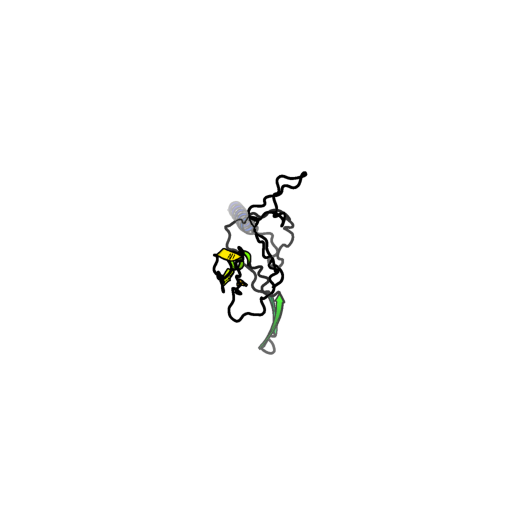L A CA 1
ATOM 581 C C . VAL A 1 80 ? 0.921 3.643 -6.232 1.00 67.69 80 VAL A C 1
ATOM 583 O O . VAL A 1 80 ? 0.019 2.856 -5.958 1.00 67.69 80 VAL A O 1
ATOM 586 N N . ASN A 1 81 ? 1.013 4.853 -5.649 1.00 69.94 81 ASN A N 1
ATOM 587 C CA . ASN A 1 81 ? 0.025 5.303 -4.656 1.00 69.94 81 ASN A CA 1
ATOM 588 C C . ASN A 1 81 ? -1.378 5.212 -5.233 1.00 69.94 81 ASN A C 1
ATOM 590 O O . ASN A 1 81 ? -2.249 4.643 -4.601 1.00 69.94 81 ASN A O 1
ATOM 594 N N . ASN A 1 82 ? -1.588 5.6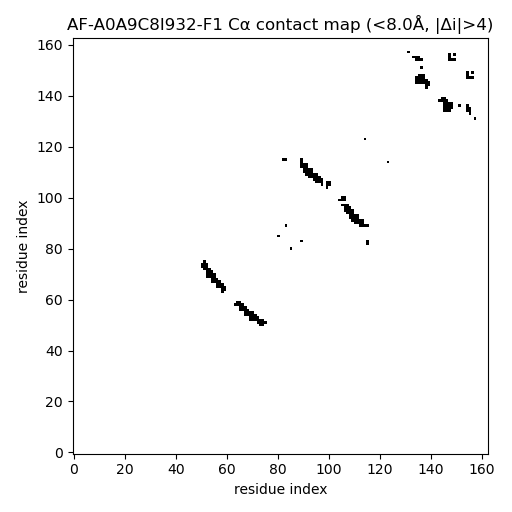40 -6.478 1.00 66.81 82 ASN A N 1
ATOM 595 C CA . ASN A 1 82 ? -2.909 5.560 -7.106 1.00 66.81 82 ASN A CA 1
ATOM 596 C C . ASN A 1 82 ? -3.429 4.121 -7.269 1.00 66.81 82 ASN A C 1
ATOM 598 O O . ASN A 1 82 ? -4.630 3.925 -7.420 1.00 66.81 82 ASN A O 1
ATOM 602 N N . MET A 1 83 ? -2.550 3.116 -7.259 1.00 66.94 83 MET A N 1
ATOM 603 C CA . MET A 1 83 ? -2.933 1.702 -7.352 1.00 66.94 83 MET A CA 1
ATOM 604 C C . MET A 1 83 ? -3.262 1.094 -5.983 1.00 66.94 83 MET A C 1
ATOM 606 O O . MET A 1 83 ? -3.986 0.102 -5.920 1.00 66.94 83 MET A O 1
ATOM 610 N N . LEU A 1 84 ? -2.743 1.687 -4.905 1.00 64.56 84 LEU A N 1
ATOM 611 C CA . LEU A 1 84 ? -2.986 1.279 -3.519 1.00 64.56 84 LEU A CA 1
ATOM 612 C C . LEU A 1 84 ? -4.113 2.083 -2.856 1.00 64.56 84 LEU A C 1
ATOM 614 O O . LEU A 1 84 ? -4.930 1.522 -2.137 1.00 64.56 84 LEU A O 1
ATOM 618 N N . GLU A 1 85 ? -4.165 3.385 -3.123 1.00 67.88 85 GLU A N 1
ATOM 619 C CA . GLU A 1 85 ? -5.108 4.364 -2.569 1.00 67.88 85 GLU A CA 1
ATOM 620 C C . GLU A 1 85 ? -6.372 4.518 -3.439 1.00 67.88 85 GLU A C 1
ATOM 622 O O . GLU A 1 85 ? -7.358 5.128 -3.022 1.00 67.88 85 GLU A O 1
ATOM 627 N N . GLY A 1 86 ? -6.359 3.992 -4.669 1.00 62.69 86 GLY A N 1
ATOM 628 C CA . GLY A 1 86 ? -7.432 4.175 -5.643 1.00 62.69 86 GLY A CA 1
ATOM 629 C C . GLY A 1 86 ? -8.642 3.277 -5.394 1.00 62.69 86 GLY A C 1
ATOM 630 O O . GLY A 1 86 ? -8.584 2.100 -5.720 1.00 62.69 86 GLY A O 1
ATOM 631 N N .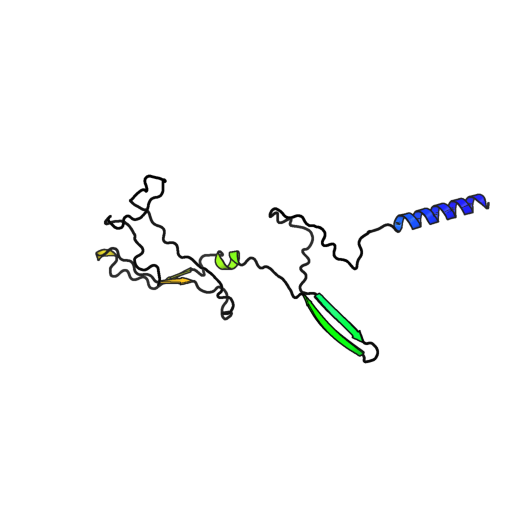 GLN A 1 87 ? -9.749 3.875 -4.924 1.00 58.84 87 GLN A N 1
ATOM 632 C CA . GLN A 1 87 ? -11.061 3.263 -4.633 1.00 58.84 87 GLN A CA 1
ATOM 633 C C . GLN A 1 87 ? -11.009 2.020 -3.706 1.00 58.84 87 GLN A C 1
ATOM 635 O O . GLN A 1 87 ? -10.066 1.241 -3.723 1.00 58.84 87 GLN A O 1
ATOM 640 N N . PRO A 1 88 ? -12.033 1.769 -2.873 1.00 60.88 88 PRO A N 1
ATOM 641 C CA . PRO A 1 88 ? -11.974 0.759 -1.803 1.00 60.88 88 PRO A CA 1
ATOM 642 C C . PRO A 1 88 ? -11.915 -0.715 -2.272 1.00 60.88 88 PRO A C 1
ATOM 644 O O . PRO A 1 88 ? -12.198 -1.614 -1.493 1.00 60.88 88 PRO A O 1
ATOM 647 N N . GLY A 1 89 ? -11.558 -1.003 -3.528 1.00 66.25 89 GLY A N 1
ATOM 648 C CA . GLY A 1 89 ? -11.623 -2.342 -4.118 1.00 66.25 89 GLY A CA 1
ATOM 649 C C . GLY A 1 89 ? -10.633 -3.362 -3.550 1.00 66.25 89 GLY A C 1
ATOM 650 O O . GLY A 1 89 ? -10.868 -4.560 -3.696 1.00 66.25 89 GLY A O 1
ATOM 651 N N . ASN A 1 90 ? -9.552 -2.915 -2.904 1.00 77.81 90 ASN A N 1
ATOM 652 C CA . ASN A 1 90 ? -8.528 -3.825 -2.386 1.00 77.81 90 ASN A CA 1
ATOM 653 C C . ASN A 1 90 ? -8.698 -4.147 -0.898 1.00 77.81 90 ASN A C 1
ATOM 655 O O . ASN A 1 90 ? -8.222 -5.194 -0.473 1.00 77.81 90 ASN A O 1
ATOM 659 N N . LEU A 1 91 ? -9.380 -3.300 -0.118 1.00 83.19 91 LEU A N 1
ATOM 660 C CA . LEU A 1 91 ? -9.691 -3.593 1.280 1.00 83.19 91 LEU A CA 1
ATOM 661 C C . LEU A 1 91 ? -10.981 -4.410 1.346 1.00 83.19 91 LEU A C 1
ATOM 663 O O . LEU A 1 91 ? -12.047 -3.944 0.950 1.00 83.19 91 LEU A O 1
ATOM 667 N N . ILE A 1 92 ? -10.886 -5.622 1.874 1.00 84.94 92 ILE A N 1
ATOM 668 C CA . ILE A 1 92 ? -12.015 -6.530 2.022 1.00 84.94 92 ILE A CA 1
ATOM 669 C C . ILE A 1 92 ? -12.232 -6.765 3.511 1.00 84.94 92 ILE A C 1
ATOM 671 O O . ILE A 1 92 ? -11.354 -7.281 4.200 1.00 84.94 92 ILE A O 1
ATOM 675 N N . ILE A 1 93 ? -13.422 -6.409 3.987 1.00 87.88 93 ILE A N 1
ATOM 676 C CA . ILE A 1 93 ? -13.913 -6.794 5.310 1.00 87.88 93 ILE A CA 1
ATOM 677 C C . ILE A 1 93 ? -14.877 -7.958 5.084 1.00 87.88 93 ILE A C 1
ATOM 679 O O . ILE A 1 93 ? -15.964 -7.772 4.535 1.00 87.88 93 ILE A O 1
ATOM 683 N N . GLY A 1 94 ? -14.432 -9.162 5.430 1.00 87.62 94 GLY A N 1
ATOM 684 C CA . GLY A 1 94 ? -15.158 -10.417 5.252 1.00 87.62 94 GLY A CA 1
ATOM 685 C C . GLY A 1 94 ? -15.408 -11.132 6.576 1.00 87.62 94 GLY A C 1
ATOM 686 O O . GLY A 1 94 ? -14.956 -10.684 7.629 1.00 87.62 94 GLY A O 1
ATOM 687 N N . ASP A 1 95 ? -16.144 -12.242 6.504 1.00 88.69 95 ASP A N 1
ATOM 688 C CA . ASP A 1 95 ? -16.362 -13.177 7.619 1.00 88.69 95 ASP A CA 1
ATOM 689 C C . ASP A 1 95 ? -16.792 -12.493 8.924 1.00 88.69 95 ASP A C 1
ATOM 691 O O . ASP A 1 95 ? -16.232 -12.728 9.992 1.00 88.69 95 ASP A O 1
ATOM 695 N N . MET A 1 96 ? -17.774 -11.595 8.817 1.00 91.88 96 MET A N 1
ATOM 696 C CA . MET A 1 96 ? -18.315 -10.883 9.969 1.00 91.88 96 MET A CA 1
ATOM 697 C C . MET A 1 96 ? -19.221 -11.811 10.785 1.00 91.88 96 MET A C 1
ATOM 699 O O . MET A 1 96 ? -20.292 -12.198 10.311 1.00 91.88 96 MET A O 1
ATOM 703 N N . ASP A 1 97 ? -18.814 -12.133 12.011 1.00 92.50 97 ASP A N 1
ATOM 704 C CA . ASP A 1 97 ? -19.614 -12.897 12.968 1.00 92.50 97 ASP A CA 1
ATOM 705 C C . ASP A 1 97 ? -20.211 -11.963 14.029 1.00 92.50 97 ASP A C 1
ATOM 707 O O . ASP A 1 97 ? -19.505 -11.284 14.778 1.00 92.50 97 ASP A O 1
ATOM 711 N N . LEU A 1 98 ? -21.545 -11.929 14.074 1.00 93.31 98 LEU A N 1
ATOM 712 C CA . LEU A 1 98 ? -22.323 -11.118 15.009 1.00 93.31 98 LEU A CA 1
ATOM 713 C C . LEU A 1 98 ? -22.896 -11.938 16.175 1.00 93.31 98 LEU A C 1
ATOM 715 O O . LEU A 1 98 ? -23.648 -11.382 16.979 1.00 93.31 98 LEU A O 1
ATOM 719 N N . ALA A 1 99 ? -22.583 -13.234 16.285 1.00 94.19 99 ALA A N 1
ATOM 720 C CA . ALA A 1 99 ? -23.175 -14.124 17.286 1.00 94.19 99 ALA A CA 1
ATOM 721 C C . ALA A 1 99 ? -23.026 -13.595 18.723 1.00 94.19 99 ALA A C 1
ATOM 723 O O . ALA A 1 99 ? -23.973 -13.673 19.505 1.00 94.19 99 ALA A O 1
ATOM 724 N N . ASN A 1 100 ? -21.877 -12.986 19.035 1.00 91.50 100 ASN A N 1
ATOM 725 C CA . ASN A 1 100 ? -21.564 -12.444 20.361 1.00 91.50 100 ASN A CA 1
ATOM 726 C C . ASN A 1 100 ? -21.688 -10.914 20.444 1.00 91.50 100 ASN A C 1
ATOM 728 O O . ASN A 1 100 ? -21.384 -10.317 21.478 1.00 91.50 100 ASN A O 1
ATOM 732 N N . PHE A 1 101 ? -22.167 -10.255 19.386 1.00 90.69 101 PHE A N 1
ATOM 733 C CA . PHE A 1 101 ? -22.219 -8.795 19.343 1.00 90.69 101 PHE A CA 1
ATOM 734 C C . PHE A 1 101 ? -23.219 -8.222 20.354 1.00 90.69 101 PHE A C 1
ATOM 736 O O . PHE A 1 101 ? -22.930 -7.246 21.034 1.00 90.69 101 PHE A O 1
ATOM 743 N N . GLN A 1 102 ? -24.389 -8.849 20.494 1.00 89.81 102 GLN A N 1
ATOM 744 C CA . GLN A 1 102 ? -25.443 -8.372 21.401 1.00 89.81 102 GLN A CA 1
ATOM 745 C C . GLN A 1 102 ? -25.211 -8.770 22.866 1.00 89.81 102 GLN A C 1
ATOM 747 O O . GLN A 1 102 ? -25.756 -8.136 23.766 1.00 89.81 102 GLN A O 1
ATOM 752 N N . THR A 1 103 ? -24.449 -9.836 23.111 1.00 91.38 103 THR A N 1
ATOM 753 C CA . THR A 1 103 ? -24.210 -10.382 24.455 1.00 91.38 103 THR A CA 1
ATOM 754 C C . THR A 1 103 ? -22.916 -9.859 25.064 1.00 91.38 103 THR A C 1
ATOM 756 O O . THR A 1 103 ? -22.909 -9.461 26.224 1.00 91.38 103 THR A O 1
ATOM 759 N N . GLU A 1 104 ? -21.836 -9.845 24.286 1.00 87.69 104 GLU A N 1
ATOM 760 C CA . GLU A 1 104 ? -20.479 -9.526 24.743 1.00 87.69 104 GLU A CA 1
ATOM 761 C C . GLU A 1 104 ? -19.934 -8.237 24.112 1.00 87.69 104 GLU A C 1
ATOM 763 O O . GLU A 1 104 ? -18.842 -7.801 24.462 1.00 87.69 104 GLU A O 1
ATOM 768 N N . GLY A 1 105 ? -20.659 -7.626 23.166 1.00 87.56 105 GLY A N 1
ATOM 769 C CA . GLY A 1 105 ? -20.159 -6.473 22.408 1.00 87.56 105 GLY A CA 1
ATOM 770 C C . GLY A 1 105 ? -19.046 -6.831 21.417 1.00 87.56 105 GLY A C 1
ATOM 771 O O . GLY A 1 105 ? -18.404 -5.938 20.867 1.00 87.56 105 GLY A O 1
ATOM 772 N N . ARG A 1 106 ? -18.800 -8.127 21.185 1.00 89.06 106 ARG A N 1
ATOM 773 C CA . ARG A 1 106 ? -17.710 -8.626 20.343 1.00 89.06 106 ARG A CA 1
ATOM 774 C C . ARG A 1 106 ? -18.148 -8.717 18.885 1.00 89.06 106 ARG A C 1
ATOM 776 O O . ARG A 1 106 ? -19.169 -9.328 18.579 1.00 89.06 106 ARG A O 1
ATOM 783 N N . LEU A 1 107 ? -17.351 -8.134 17.995 1.00 90.94 107 LEU A N 1
ATOM 784 C CA . LEU A 1 107 ? -17.510 -8.254 16.551 1.00 90.94 107 LEU A CA 1
ATOM 785 C C . LEU A 1 107 ? -16.248 -8.880 15.971 1.00 90.94 107 LEU A C 1
ATOM 787 O O . LEU A 1 107 ? -15.199 -8.236 15.934 1.00 90.94 107 LEU A O 1
ATOM 791 N N . ASP A 1 108 ? -16.363 -10.118 15.512 1.00 92.12 108 ASP A N 1
ATOM 792 C CA . ASP A 1 108 ? -15.276 -10.767 14.793 1.00 92.12 108 ASP A CA 1
ATOM 793 C C . ASP A 1 108 ? -15.418 -10.454 13.309 1.00 92.12 108 ASP A C 1
ATOM 795 O O . ASP A 1 108 ? -16.498 -10.577 12.733 1.00 92.12 108 ASP A O 1
ATOM 799 N N . CYS A 1 109 ? -14.334 -10.008 12.688 1.00 90.06 109 CYS A N 1
ATOM 800 C CA . CYS A 1 109 ? -14.275 -9.802 11.252 1.00 90.06 109 CYS A CA 1
ATOM 801 C C . CYS A 1 109 ? -12.862 -10.075 10.751 1.00 90.06 109 CYS A C 1
ATOM 803 O O . CYS A 1 109 ? -11.881 -9.882 11.469 1.00 90.06 109 CYS A O 1
ATOM 805 N N . THR A 1 110 ? -12.771 -10.513 9.502 1.00 90.38 110 THR A N 1
ATOM 806 C CA . THR A 1 110 ? -11.499 -10.711 8.817 1.00 90.38 110 THR A CA 1
ATOM 807 C C . THR A 1 110 ? -11.265 -9.531 7.893 1.00 90.38 110 THR A C 1
ATOM 809 O O . THR A 1 110 ? -12.036 -9.279 6.966 1.00 90.38 110 THR A O 1
ATOM 812 N N . VAL A 1 111 ? -10.186 -8.797 8.145 1.00 87.19 111 VAL A N 1
ATOM 813 C CA . VAL A 1 111 ? -9.746 -7.697 7.289 1.00 87.19 111 VAL A CA 1
ATOM 814 C C . VAL A 1 111 ? -8.621 -8.218 6.409 1.00 87.19 111 VAL A C 1
ATOM 816 O O . VAL A 1 111 ? -7.616 -8.715 6.906 1.00 87.19 111 VAL A O 1
ATOM 819 N N . SER A 1 112 ? -8.789 -8.124 5.095 1.00 86.12 112 SER A N 1
ATOM 820 C CA . SER A 1 112 ? -7.791 -8.577 4.128 1.00 86.12 112 SER A CA 1
ATOM 821 C C . SER A 1 112 ? -7.539 -7.519 3.065 1.00 86.12 112 SER A C 1
ATOM 823 O O . SER A 1 112 ? -8.426 -6.744 2.705 1.00 86.12 112 SER A O 1
ATOM 825 N N . LEU A 1 113 ? -6.305 -7.485 2.564 1.00 82.44 113 LEU A N 1
ATOM 826 C CA . LEU A 1 113 ? -5.914 -6.641 1.447 1.00 82.44 113 LEU A CA 1
ATOM 827 C C . LEU A 1 113 ? -5.658 -7.528 0.229 1.00 82.44 113 LEU A C 1
ATOM 829 O O . LEU A 1 113 ? -4.817 -8.425 0.264 1.00 82.44 113 LEU A O 1
ATOM 833 N N . LYS A 1 114 ? -6.380 -7.281 -0.861 1.00 81.94 114 LYS A N 1
ATOM 834 C CA . LYS A 1 114 ? -6.169 -7.979 -2.125 1.00 81.94 114 LYS A CA 1
ATOM 835 C C . LYS A 1 114 ? -5.097 -7.272 -2.942 1.00 81.94 114 LYS A C 1
ATOM 837 O O . LYS A 1 114 ? -5.173 -6.068 -3.175 1.00 81.94 114 LYS A O 1
ATOM 842 N N . HIS A 1 115 ? -4.128 -8.042 -3.431 1.00 80.69 115 HIS A N 1
ATOM 843 C CA . HIS A 1 115 ? -3.099 -7.523 -4.323 1.00 80.69 115 HIS A CA 1
ATOM 844 C C . HIS A 1 115 ? -3.729 -6.969 -5.620 1.00 80.69 115 HIS A C 1
ATOM 846 O O . HIS A 1 115 ? -4.525 -7.676 -6.253 1.00 80.69 115 HIS A O 1
ATOM 852 N N . PRO A 1 116 ? -3.376 -5.741 -6.053 1.00 77.81 116 PRO A N 1
ATOM 853 C CA . PRO A 1 116 ? -4.005 -5.094 -7.207 1.00 77.81 116 PRO A CA 1
ATOM 854 C C . PRO A 1 116 ? -3.652 -5.756 -8.547 1.00 77.81 116 PRO A C 1
ATOM 856 O O . PRO A 1 116 ? -4.333 -5.521 -9.544 1.00 77.81 116 PRO A O 1
ATOM 859 N N . PHE A 1 117 ? -2.612 -6.595 -8.587 1.00 80.94 117 PHE A N 1
ATOM 860 C CA . PHE A 1 117 ? -2.168 -7.282 -9.797 1.00 80.94 117 PHE A CA 1
ATOM 861 C C . PHE A 1 117 ? -2.401 -8.797 -9.709 1.00 80.94 117 PHE A C 1
ATOM 863 O O . PHE A 1 117 ? -1.662 -9.486 -8.999 1.00 80.94 117 PHE A O 1
ATOM 870 N N . PRO A 1 118 ? -3.390 -9.349 -10.433 1.00 82.88 118 PRO A N 1
ATOM 871 C CA . PRO A 1 118 ? -3.620 -10.789 -10.473 1.00 82.88 118 PRO A CA 1
ATOM 872 C C . PRO A 1 118 ? -2.452 -11.521 -11.147 1.00 82.88 118 PRO A C 1
ATOM 874 O O . PRO A 1 118 ? -2.098 -11.207 -12.282 1.00 82.88 118 PRO A O 1
ATOM 877 N N . GLY A 1 119 ? -1.876 -12.515 -10.466 1.00 86.25 119 GLY A N 1
ATOM 878 C CA . GLY A 1 119 ? -0.828 -13.378 -11.025 1.00 86.25 119 GLY A CA 1
ATOM 879 C C . GLY A 1 119 ? 0.558 -12.736 -11.138 1.00 86.25 119 GLY A C 1
ATOM 880 O O . GLY A 1 119 ? 1.439 -13.321 -11.763 1.00 86.25 119 GLY A O 1
ATOM 881 N N . LEU A 1 120 ? 0.760 -11.553 -10.550 1.00 83.69 120 LEU A N 1
ATOM 882 C CA . LEU A 1 120 ? 2.066 -10.900 -10.453 1.00 83.69 120 LEU A CA 1
ATOM 883 C C . LEU A 1 120 ? 2.510 -10.842 -8.993 1.00 83.69 120 LEU A C 1
ATOM 885 O O . LEU A 1 120 ? 2.718 -9.762 -8.435 1.00 83.69 120 LEU A O 1
ATOM 889 N N . ASP A 1 121 ? 2.623 -12.020 -8.380 1.00 80.44 121 ASP A N 1
ATOM 890 C CA . ASP A 1 121 ? 2.930 -12.148 -6.959 1.00 80.44 121 ASP A CA 1
ATOM 891 C C . ASP A 1 121 ? 4.257 -11.480 -6.617 1.00 80.44 121 ASP A C 1
ATOM 893 O O . ASP A 1 121 ? 4.347 -10.917 -5.544 1.00 80.44 121 ASP A O 1
ATOM 897 N N . GLN A 1 122 ? 5.218 -11.397 -7.545 1.00 80.69 122 GLN A N 1
ATOM 898 C CA . GLN A 1 122 ? 6.522 -10.752 -7.338 1.00 80.69 122 GLN A CA 1
ATOM 899 C C . GLN A 1 122 ? 6.478 -9.272 -6.902 1.00 80.69 122 GLN A C 1
ATOM 901 O O . GLN A 1 122 ? 7.519 -8.716 -6.553 1.00 80.69 122 GLN A O 1
ATOM 906 N N . PHE A 1 123 ? 5.312 -8.617 -6.928 1.00 75.94 123 PHE A N 1
ATOM 907 C CA . PHE A 1 123 ? 5.128 -7.229 -6.484 1.00 75.94 123 PHE A CA 1
ATOM 908 C C . PHE A 1 123 ? 4.532 -7.086 -5.069 1.00 75.94 123 PHE A C 1
ATOM 910 O O . PHE A 1 123 ? 4.130 -5.995 -4.682 1.00 75.94 123 PHE A O 1
ATOM 917 N N . HIS A 1 124 ? 4.558 -8.146 -4.260 1.00 67.38 124 HIS A N 1
ATOM 918 C CA . HIS A 1 124 ? 4.172 -8.199 -2.837 1.00 67.38 124 HIS A CA 1
ATOM 919 C C . HIS A 1 124 ? 4.976 -7.326 -1.833 1.00 67.38 124 HIS A C 1
ATOM 921 O O . HIS A 1 124 ? 4.982 -7.597 -0.637 1.00 67.38 124 HIS A O 1
ATOM 927 N N . GLY A 1 125 ? 5.634 -6.250 -2.268 1.00 61.84 125 GLY A N 1
ATOM 928 C CA . GLY A 1 125 ? 6.525 -5.420 -1.440 1.00 61.84 125 GLY A CA 1
ATOM 929 C C . GLY A 1 125 ? 5.856 -4.292 -0.644 1.00 61.84 125 GLY A C 1
ATOM 930 O O . GLY A 1 125 ? 6.480 -3.247 -0.471 1.00 61.84 125 GLY A O 1
ATOM 931 N N . PHE A 1 126 ? 4.602 -4.446 -0.211 1.00 66.44 126 PHE A N 1
ATOM 932 C CA . PHE A 1 126 ? 3.893 -3.390 0.520 1.00 66.44 126 PHE A CA 1
ATOM 933 C C . PHE A 1 126 ? 4.031 -3.585 2.035 1.00 66.44 126 PHE A C 1
ATOM 935 O O . PHE A 1 126 ? 3.578 -4.592 2.570 1.00 66.44 126 PHE A O 1
ATOM 942 N N . ASP A 1 127 ? 4.629 -2.608 2.720 1.00 68.12 127 ASP A N 1
ATOM 943 C CA . ASP A 1 127 ? 4.501 -2.454 4.172 1.00 68.12 127 ASP A CA 1
ATOM 944 C C . ASP A 1 127 ? 3.162 -1.756 4.442 1.00 68.12 127 ASP A C 1
ATOM 946 O O . ASP A 1 127 ? 2.951 -0.619 4.015 1.00 68.12 127 ASP A O 1
ATOM 950 N N . VAL A 1 128 ? 2.214 -2.473 5.048 1.00 71.56 128 VAL A N 1
ATOM 951 C CA . VAL A 1 128 ? 0.849 -1.986 5.279 1.00 71.56 128 VAL A CA 1
ATOM 952 C C . VAL A 1 128 ? 0.565 -2.0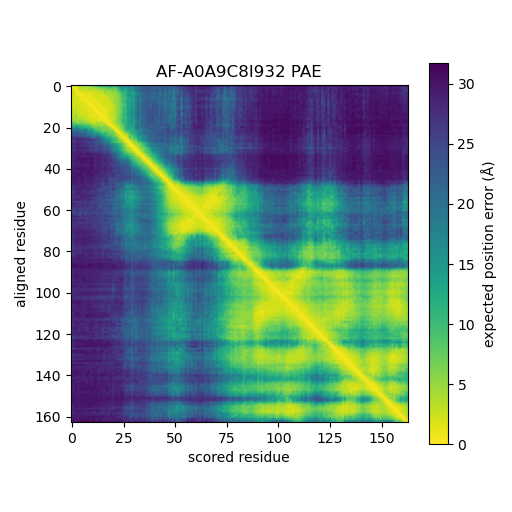27 6.764 1.00 71.56 128 VAL A C 1
ATOM 954 O O . VAL A 1 128 ? 0.708 -3.069 7.400 1.00 71.56 128 VAL A O 1
ATOM 957 N N . TRP A 1 129 ? 0.115 -0.900 7.310 1.00 79.38 129 TRP A N 1
ATOM 958 C CA . TRP A 1 129 ? -0.329 -0.809 8.696 1.00 79.38 129 TRP A CA 1
ATOM 959 C C . TRP A 1 129 ? -1.844 -0.652 8.742 1.00 79.38 129 TRP A C 1
ATOM 961 O O . TRP A 1 129 ? -2.410 0.273 8.159 1.00 79.38 129 TRP A O 1
ATOM 971 N N . GLY A 1 130 ? -2.504 -1.565 9.451 1.00 79.94 130 GLY A N 1
ATOM 972 C CA . GLY A 1 130 ? -3.908 -1.423 9.811 1.00 79.94 130 GLY A CA 1
ATOM 973 C C . GLY A 1 130 ? -4.039 -0.514 11.027 1.00 79.94 130 GLY A C 1
ATOM 974 O O . GLY A 1 130 ? -3.425 -0.772 12.060 1.00 79.94 130 GLY A O 1
ATOM 975 N N . VAL A 1 131 ? -4.844 0.543 10.921 1.00 85.75 131 VAL A N 1
ATOM 976 C CA . VAL A 1 131 ? -5.131 1.440 12.047 1.00 85.75 131 VAL A CA 1
ATOM 977 C C . VAL A 1 131 ? -6.611 1.345 12.386 1.00 85.75 131 VAL A C 1
ATOM 979 O O . VAL A 1 131 ? -7.470 1.686 11.575 1.00 85.75 131 VAL A O 1
ATOM 982 N N . PHE A 1 132 ? -6.904 0.887 13.600 1.00 87.56 132 PHE A N 1
ATOM 983 C CA . PHE A 1 132 ? -8.250 0.910 14.155 1.00 87.56 132 PHE A CA 1
ATOM 984 C C . PHE A 1 132 ? -8.491 2.244 14.870 1.00 87.56 132 PHE A C 1
ATOM 986 O O . PHE A 1 132 ? -7.749 2.606 15.781 1.00 87.56 132 PHE A O 1
ATOM 993 N N . LEU A 1 133 ? -9.526 2.976 14.450 1.00 88.81 133 LEU A N 1
ATOM 994 C CA 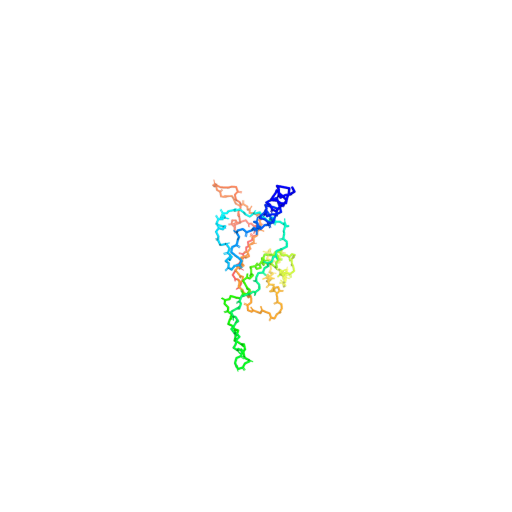. LEU A 1 133 ? -9.902 4.275 15.009 1.00 88.81 133 LEU A CA 1
ATOM 995 C C . LEU A 1 133 ? -11.308 4.191 15.606 1.00 88.81 133 LEU A C 1
ATOM 997 O O . LEU A 1 133 ? -12.247 3.761 14.938 1.00 88.81 133 LEU A O 1
ATOM 1001 N N . HIS A 1 134 ? -11.461 4.649 16.845 1.00 88.19 134 HIS A N 1
ATOM 1002 C CA . HIS A 1 134 ? -12.749 4.770 17.523 1.00 88.19 134 HIS A CA 1
ATOM 1003 C C . HIS A 1 134 ? -12.751 6.002 18.439 1.00 88.19 134 HIS A C 1
ATOM 1005 O O . HIS A 1 134 ? -11.716 6.633 18.658 1.00 88.19 134 HIS A O 1
ATOM 1011 N N . ASN A 1 135 ? -13.915 6.339 18.995 1.00 86.94 135 ASN A N 1
ATOM 1012 C CA . ASN A 1 135 ? -14.017 7.397 19.997 1.00 86.94 135 ASN A CA 1
ATOM 1013 C C . ASN A 1 135 ? -13.452 6.897 21.333 1.00 86.94 135 ASN A C 1
ATOM 1015 O O . ASN A 1 135 ? -14.041 6.003 21.940 1.00 86.94 135 ASN A O 1
ATOM 1019 N N . GLY A 1 136 ? -12.323 7.456 21.771 1.00 84.88 136 GLY A N 1
ATOM 1020 C CA . GLY A 1 136 ? -11.746 7.180 23.088 1.00 84.88 136 GLY A CA 1
ATOM 1021 C C . GLY A 1 136 ? -12.488 7.898 24.217 1.00 84.88 136 GLY A C 1
ATOM 1022 O O . GLY A 1 136 ? -13.055 8.973 24.002 1.00 84.88 136 GLY A O 1
ATOM 1023 N N . SER A 1 137 ? -12.458 7.320 25.418 1.00 86.06 137 SER A N 1
ATOM 1024 C CA . SER A 1 137 ? -13.086 7.887 26.619 1.00 86.06 137 SER A CA 1
ATOM 1025 C C . SER A 1 137 ? -12.094 8.563 27.573 1.00 86.06 137 SER A C 1
ATOM 1027 O O . SER A 1 137 ? -12.486 9.472 28.307 1.00 86.06 137 SER A O 1
ATOM 1029 N N . ALA A 1 138 ? -10.811 8.187 27.536 1.00 85.19 138 ALA A N 1
ATOM 1030 C CA . ALA A 1 138 ? -9.778 8.768 28.388 1.00 85.19 138 ALA A CA 1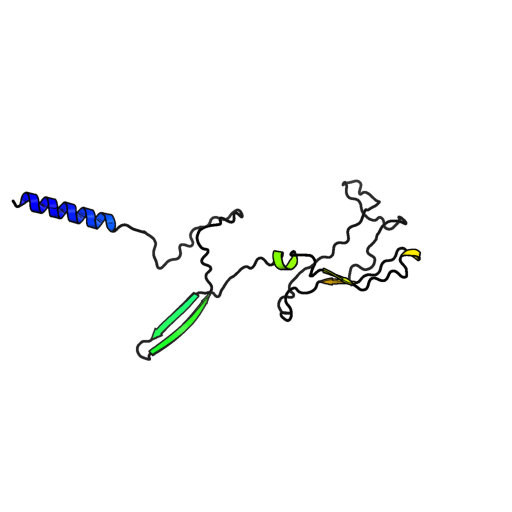
ATOM 1031 C C . ALA A 1 138 ? -8.911 9.772 27.632 1.00 85.19 138 ALA A C 1
ATOM 1033 O O . ALA A 1 138 ? -8.493 9.522 26.504 1.00 85.19 138 ALA A O 1
ATOM 1034 N N . SER A 1 139 ? -8.609 10.899 28.278 1.00 84.88 139 SER A N 1
ATOM 1035 C CA . SER A 1 139 ? -7.705 11.929 27.761 1.00 84.88 139 SER A CA 1
ATOM 1036 C C . SER A 1 139 ? -6.326 11.821 28.404 1.00 84.88 139 SER A C 1
ATOM 1038 O O . SER A 1 139 ? -6.210 11.651 29.620 1.00 84.88 139 SER A O 1
ATOM 1040 N N . VAL A 1 140 ? -5.268 11.998 27.611 1.00 83.50 140 VAL A N 1
ATOM 1041 C CA . VAL A 1 140 ? -3.914 12.181 28.152 1.00 83.50 140 VAL A CA 1
ATOM 1042 C C . VAL A 1 140 ? -3.769 13.635 28.604 1.00 83.50 140 VAL A C 1
ATOM 1044 O O . VAL A 1 140 ? -4.037 14.546 27.837 1.00 83.50 140 VAL A O 1
ATOM 1047 N N . GLY A 1 141 ? -3.287 13.895 29.822 1.00 83.56 141 GLY A N 1
ATOM 1048 C CA . GLY A 1 141 ? -3.183 15.263 30.370 1.00 83.56 141 GLY A CA 1
ATOM 1049 C C . GLY A 1 141 ? -2.225 16.223 29.641 1.00 83.56 141 GLY A C 1
ATOM 1050 O O . GLY A 1 141 ? -2.097 17.374 30.053 1.00 83.56 141 GLY A O 1
ATOM 1051 N N . TYR A 1 142 ? -1.544 15.763 28.589 1.00 83.19 142 TYR A N 1
ATOM 1052 C CA . TYR A 1 142 ? -0.557 16.530 27.829 1.00 83.19 142 TYR A CA 1
ATOM 1053 C C . TYR A 1 142 ? -1.013 16.895 26.408 1.00 83.19 142 TYR A C 1
ATOM 1055 O O . TYR A 1 142 ? -0.366 17.734 25.787 1.00 83.19 142 TYR A O 1
ATOM 1063 N N . ASP A 1 143 ? -2.100 16.306 25.897 1.00 84.50 143 ASP A N 1
ATOM 1064 C CA . ASP A 1 143 ? -2.613 16.568 24.545 1.00 84.50 143 ASP A CA 1
ATOM 1065 C C . ASP A 1 143 ? -4.143 16.388 24.491 1.00 84.50 143 ASP A C 1
ATOM 1067 O O . ASP A 1 143 ? -4.735 15.737 25.345 1.00 84.50 143 ASP A O 1
ATOM 1071 N N . ASN A 1 144 ? -4.801 16.908 23.457 1.00 85.25 144 ASN A N 1
ATOM 1072 C CA . ASN A 1 144 ? -6.228 16.697 23.191 1.00 85.25 144 ASN A CA 1
ATOM 1073 C C . ASN A 1 144 ? -6.519 15.318 22.561 1.00 85.25 144 ASN A C 1
ATOM 1075 O O . ASN A 1 144 ? -7.519 15.147 21.864 1.00 85.25 144 ASN A O 1
ATOM 1079 N N . LEU A 1 145 ? -5.640 14.338 22.778 1.00 84.62 145 LEU A N 1
ATOM 1080 C CA . LEU A 1 145 ? -5.812 12.972 22.302 1.00 84.62 145 LEU A CA 1
ATOM 1081 C C . LEU A 1 145 ? -6.666 12.178 23.288 1.00 84.62 145 LEU A C 1
ATOM 1083 O O . LEU A 1 145 ? -6.402 12.174 24.496 1.00 84.62 145 LEU A O 1
ATOM 1087 N N . THR A 1 146 ? -7.666 11.477 22.754 1.00 86.75 146 THR A N 1
ATOM 1088 C CA . THR A 1 146 ? -8.462 10.502 23.498 1.00 86.75 146 THR A CA 1
ATOM 1089 C C . THR A 1 146 ? -8.182 9.084 23.016 1.00 86.75 146 THR A C 1
ATOM 1091 O O . THR A 1 146 ? -7.981 8.850 21.826 1.00 86.75 146 THR A O 1
ATOM 1094 N N . TYR A 1 147 ? -8.148 8.132 23.946 1.00 85.69 147 TYR A N 1
ATOM 1095 C CA . TYR A 1 147 ? -7.878 6.718 23.681 1.00 85.69 147 TYR A CA 1
ATOM 1096 C C . TYR A 1 147 ? -8.836 5.820 24.478 1.00 85.69 147 TYR A C 1
ATOM 1098 O O . TYR A 1 147 ? -9.499 6.283 25.410 1.00 85.69 147 TYR A O 1
ATOM 1106 N N . SER A 1 148 ? -8.940 4.547 24.082 1.00 85.94 148 SER A N 1
ATOM 1107 C CA . SER A 1 148 ? -9.626 3.516 24.875 1.00 85.94 148 SER A CA 1
ATOM 1108 C C . SER A 1 148 ? -8.862 3.276 26.168 1.00 85.94 148 SER A C 1
ATOM 1110 O O . SER A 1 148 ? -7.681 2.930 26.119 1.00 85.94 148 SER A O 1
ATOM 1112 N N . ASP A 1 149 ? -9.511 3.422 27.318 1.00 83.19 149 ASP A N 1
ATOM 1113 C CA . ASP A 1 149 ? -8.879 3.107 28.604 1.00 83.19 149 ASP A CA 1
ATOM 1114 C C . ASP A 1 149 ? -8.982 1.624 28.988 1.00 83.19 149 ASP A C 1
ATOM 1116 O O . ASP A 1 149 ? -8.454 1.210 30.022 1.00 83.19 149 ASP A O 1
ATOM 1120 N N . GLY A 1 150 ? -9.661 0.821 28.158 1.00 74.56 150 GLY A N 1
ATOM 1121 C CA . GLY A 1 150 ? -9.895 -0.606 28.381 1.00 74.56 150 GLY A CA 1
ATOM 1122 C C . GLY A 1 150 ? -10.734 -0.932 29.623 1.00 74.56 150 GLY A C 1
ATOM 1123 O O . GLY A 1 150 ? -10.922 -2.105 29.938 1.00 74.56 150 GLY A O 1
ATOM 1124 N N . SER A 1 151 ? -11.216 0.084 30.341 1.00 71.56 151 SER A N 1
ATOM 1125 C CA . SER A 1 151 ? -11.917 -0.022 31.620 1.00 71.56 151 SER A CA 1
ATOM 1126 C C . SER A 1 151 ? -13.387 0.391 31.516 1.00 71.56 151 SER A C 1
ATOM 1128 O O . SER A 1 151 ? -14.220 -0.075 32.298 1.00 71.56 151 SER A O 1
ATOM 1130 N N . GLY A 1 152 ? -13.723 1.225 30.527 1.00 65.00 152 GLY A N 1
ATOM 1131 C CA . GLY A 1 152 ? -15.089 1.603 30.193 1.00 65.00 152 GLY A CA 1
ATOM 1132 C C . GLY A 1 152 ? -15.861 0.472 29.508 1.00 65.00 152 GLY A C 1
ATOM 1133 O O . GLY A 1 152 ? -15.379 -0.155 28.569 1.00 65.00 152 GLY A O 1
ATOM 1134 N N . SER A 1 153 ? -17.116 0.254 29.921 1.00 66.88 153 SER A N 1
ATOM 1135 C CA . SER A 1 153 ? -18.007 -0.762 29.329 1.00 66.88 153 SER A CA 1
ATOM 1136 C C . SER A 1 153 ? -18.389 -0.499 27.868 1.00 66.88 153 SER A C 1
ATOM 1138 O O . SER A 1 153 ? -19.019 -1.349 27.249 1.00 66.88 153 SER A O 1
ATOM 1140 N N . ASN A 1 154 ? -18.079 0.690 27.344 1.00 78.06 154 ASN A N 1
ATOM 1141 C CA . ASN A 1 154 ? -18.535 1.165 26.037 1.00 78.06 154 ASN A CA 1
ATOM 1142 C C . ASN A 1 154 ? -17.381 1.514 25.087 1.00 78.06 154 ASN A C 1
ATOM 1144 O O . ASN A 1 154 ? -17.631 2.033 23.998 1.00 78.06 154 ASN A O 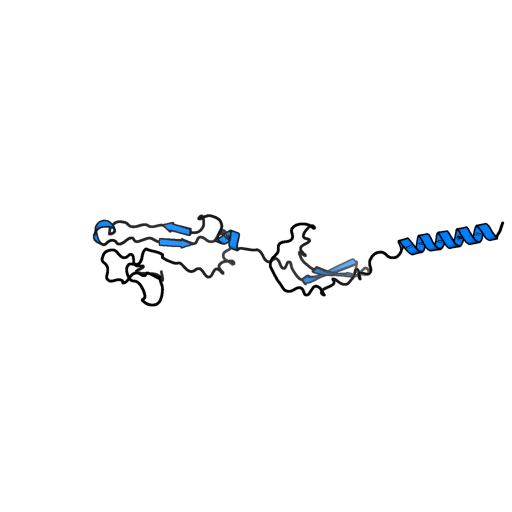1
ATOM 1148 N N . ASP A 1 155 ? -16.136 1.252 25.484 1.00 87.69 155 ASP A N 1
ATOM 1149 C CA . ASP A 1 155 ? -14.982 1.563 24.654 1.00 87.69 155 ASP A CA 1
ATOM 1150 C C . ASP A 1 155 ? -14.693 0.407 23.705 1.00 87.69 155 ASP A C 1
ATOM 1152 O O . ASP A 1 155 ? -14.509 -0.739 24.117 1.00 87.69 155 ASP A O 1
ATOM 1156 N N . ALA A 1 156 ? -14.622 0.717 22.413 1.00 87.69 156 ALA A N 1
ATOM 1157 C CA . ALA A 1 156 ? -14.163 -0.256 21.442 1.00 87.69 156 ALA A CA 1
ATOM 1158 C C . ALA A 1 156 ? -12.662 -0.502 21.643 1.00 87.69 156 ALA A C 1
ATOM 1160 O O . ALA A 1 156 ? -11.886 0.424 21.880 1.00 87.69 156 ALA A O 1
ATOM 1161 N N . MET A 1 157 ? -12.249 -1.759 21.544 1.00 88.50 157 MET A N 1
ATOM 1162 C CA . MET A 1 157 ? -10.851 -2.152 21.654 1.00 88.50 157 MET A CA 1
ATOM 1163 C C . MET A 1 157 ? -10.529 -3.225 20.624 1.00 88.50 157 MET A C 1
ATOM 1165 O O . MET A 1 157 ? -11.353 -4.091 20.329 1.00 88.50 157 MET A O 1
ATOM 1169 N N . LEU A 1 158 ? -9.320 -3.157 20.076 1.00 88.50 158 LEU A N 1
ATOM 1170 C CA . LEU A 1 158 ? -8.805 -4.171 19.168 1.00 88.50 158 LEU A CA 1
ATOM 1171 C C . LEU A 1 158 ? -8.129 -5.268 19.996 1.00 88.50 158 LEU A C 1
ATOM 1173 O O . LEU A 1 158 ? -7.102 -5.024 20.624 1.00 88.50 158 LEU A O 1
ATOM 1177 N N . LEU A 1 159 ? -8.728 -6.460 20.021 1.00 87.06 159 LEU A N 1
ATOM 1178 C CA . LEU A 1 159 ? -8.300 -7.559 20.898 1.00 87.06 159 LEU A CA 1
ATOM 1179 C C . LEU A 1 159 ? -7.211 -8.459 20.292 1.00 87.06 159 LEU A C 1
ATOM 1181 O O . LEU A 1 159 ? -6.512 -9.128 21.045 1.00 87.06 159 LEU A O 1
ATOM 1185 N N . ASN A 1 160 ? -7.063 -8.481 18.963 1.00 84.44 160 ASN A N 1
ATOM 1186 C CA . ASN A 1 160 ? -6.090 -9.325 18.257 1.00 84.44 160 ASN A CA 1
ATOM 1187 C C . ASN A 1 160 ? -5.536 -8.598 17.014 1.00 84.44 160 ASN A C 1
ATOM 1189 O O . ASN A 1 160 ? -6.012 -8.834 15.903 1.00 84.44 160 ASN A O 1
ATOM 1193 N N . PRO A 1 161 ? -4.624 -7.627 17.193 1.00 74.06 161 PRO A N 1
ATOM 1194 C CA . PRO A 1 161 ? -4.128 -6.790 16.101 1.00 74.06 161 PRO A CA 1
ATOM 1195 C C . PRO A 1 161 ? -3.138 -7.494 15.161 1.00 74.06 161 PRO A C 1
ATOM 1197 O O . PRO A 1 161 ? -2.818 -6.937 14.115 1.00 74.06 161 PRO A O 1
ATOM 1200 N N . ASP A 1 162 ? -2.610 -8.655 15.543 1.00 62.81 162 ASP A N 1
ATOM 1201 C CA . ASP A 1 162 ? -1.488 -9.328 14.885 1.00 62.81 162 ASP A CA 1
ATOM 1202 C C . ASP A 1 162 ? -1.889 -10.330 13.799 1.00 62.81 162 ASP A C 1
ATOM 1204 O O . ASP A 1 162 ? -1.090 -10.523 12.885 1.00 62.81 162 ASP A O 1
ATOM 1208 N N . GLY A 1 163 ? -3.115 -10.867 13.828 1.00 50.44 163 GLY A N 1
ATOM 1209 C CA . GLY A 1 163 ? -3.563 -11.866 12.849 1.00 50.44 163 GLY A CA 1
ATOM 1210 C C . GLY A 1 163 ? -2.861 -13.208 13.012 1.00 50.44 163 GLY A C 1
ATOM 1211 O O . GLY A 1 163 ? -1.679 -13.328 12.627 1.00 50.44 163 GLY A O 1
#

Foldseek 3Di:
DVVVVVVVVVVVVVVVVVVPDPDPDDPPDDPPPPPDDDDDDPPPDDPDDFDQFDWDWDADPVVRDIDTHTPGHRPDDDPCCCVVVPDCVFWDWDDWDCPCCVPQVDIDIDIGGHDSDPPPCVPVPDDDADDDDDAADDDDPPDRDGDDPVPDPPDDDDPPRPD